Protein AF-A0A7C4ZQZ3-F1 (afdb_monomer_lite)

Foldseek 3Di:
DDPLLVVLVVVCVVVVVLPPDLVVLVVVLVVLVVLLVVLVCVVVVVDDDHRPNVVSVVSNVSSVSSSCVNVVHPVVVVVVVVVVVVCVVQPDVNNVVVVVVVVVVVVVD

Sequence (109 aa):
MNELQARVRRFDRERGWNRVRPEHTLLHLFEELGEVARELLRDAGYKEGAARLTEELADAGLLLFKLADQLNVDLERAMLDKLAQNERRFPPPESREALERYLERNDED

Secondary structure (DSSP, 8-state):
--HHHHHHHHHHHHTTGGGS-HHHHHHHHHHHHHHHHHHHHHHTTSSSS---HHHHHHHHHHHHHHHHHHTT--HHHHHHHHHHHHHHHS-HHHHHHHHHHHHHHHS--

InterPro domains:
  IPR004518 NTP pyrophosphohydrolase MazG-like domain [PF03819] (22-89)
  IPR052555 dCTP Pyrophosphatase [PTHR46523] (2-104)

Organism: NCBI:txid187137

pLDDT: mean 94.87, std 7.84, range [43.44, 98.69]

Radius of gyration: 18.04 Å; chains: 1; bounding box: 37×35×43 Å

Structure (mmCIF, N/CA/C/O backbone):
data_AF-A0A7C4ZQZ3-F1
#
_entry.id   AF-A0A7C4ZQZ3-F1
#
loop_
_atom_site.group_PDB
_atom_site.id
_atom_site.type_symbol
_atom_site.label_atom_id
_atom_site.label_alt_id
_atom_site.label_comp_id
_atom_site.label_asym_id
_atom_site.label_entity_id
_atom_site.label_seq_id
_atom_site.pdbx_PDB_ins_code
_atom_site.Cartn_x
_atom_site.Cartn_y
_atom_site.Cartn_z
_atom_site.occupancy
_atom_site.B_iso_or_equiv
_atom_site.auth_seq_id
_atom_site.auth_comp_id
_atom_site.auth_asym_id
_atom_site.auth_atom_id
_atom_site.pdbx_PDB_model_num
ATOM 1 N N . MET A 1 1 ? -8.616 -16.344 -0.912 1.00 70.94 1 MET A N 1
ATOM 2 C CA . MET A 1 1 ? -8.389 -15.683 0.383 1.00 70.94 1 MET A CA 1
ATOM 3 C C . MET A 1 1 ? -7.134 -16.291 0.961 1.00 70.94 1 MET A C 1
ATOM 5 O O . MET A 1 1 ? -7.166 -17.471 1.302 1.00 70.94 1 MET A O 1
ATOM 9 N N . ASN A 1 2 ? -6.038 -15.540 0.992 1.00 88.38 2 ASN A N 1
ATOM 10 C CA . ASN A 1 2 ? -4.747 -16.076 1.416 1.00 88.38 2 ASN A CA 1
ATOM 11 C C . ASN A 1 2 ? -4.637 -16.217 2.947 1.00 88.38 2 ASN A C 1
ATOM 13 O O . ASN A 1 2 ? -5.481 -15.725 3.705 1.00 88.38 2 ASN A O 1
ATOM 17 N N . GLU A 1 3 ? -3.598 -16.919 3.403 1.00 93.44 3 GLU A N 1
ATOM 18 C CA . GLU A 1 3 ? -3.376 -17.205 4.827 1.00 93.44 3 GLU A CA 1
ATOM 19 C C . GLU A 1 3 ? -3.222 -15.922 5.658 1.00 93.44 3 GLU A C 1
ATOM 21 O O . GLU A 1 3 ? -3.779 -15.811 6.755 1.00 93.44 3 GLU A O 1
ATOM 26 N N . LEU A 1 4 ? -2.515 -14.926 5.117 1.00 94.06 4 LEU A N 1
ATOM 27 C CA . LEU A 1 4 ? -2.272 -13.658 5.796 1.00 94.06 4 LEU A CA 1
ATOM 28 C C . LEU A 1 4 ? -3.570 -12.868 6.004 1.00 94.06 4 LEU A C 1
ATOM 30 O O . LEU A 1 4 ? -3.864 -12.468 7.128 1.00 94.06 4 LEU A O 1
ATOM 34 N N . GLN A 1 5 ? -4.390 -12.707 4.967 1.00 95.06 5 GLN A N 1
ATOM 35 C CA . GLN A 1 5 ? -5.667 -12.001 5.047 1.00 95.06 5 GLN A CA 1
ATOM 36 C C . GLN A 1 5 ? -6.633 -12.710 6.009 1.00 95.06 5 GLN A C 1
ATOM 38 O O . GLN A 1 5 ? -7.310 -12.058 6.805 1.00 95.06 5 GLN A O 1
ATOM 43 N N . ALA A 1 6 ? -6.642 -14.049 6.025 1.00 96.00 6 ALA A N 1
ATOM 44 C CA . ALA A 1 6 ? -7.409 -14.824 7.001 1.00 96.00 6 ALA A CA 1
ATOM 45 C C . ALA A 1 6 ? -6.920 -14.605 8.447 1.00 96.00 6 ALA A C 1
ATOM 47 O O . ALA A 1 6 ? -7.729 -14.506 9.377 1.00 96.00 6 ALA A O 1
ATOM 48 N N . ARG A 1 7 ? -5.602 -14.496 8.654 1.00 97.38 7 ARG A N 1
ATOM 49 C CA . ARG A 1 7 ? -5.004 -14.183 9.959 1.00 97.38 7 ARG A CA 1
ATOM 50 C C . ARG A 1 7 ? -5.335 -12.760 10.412 1.00 97.38 7 ARG A C 1
ATOM 52 O O . ARG A 1 7 ? -5.697 -12.596 11.577 1.00 97.38 7 ARG A O 1
ATOM 59 N N . VAL A 1 8 ? -5.286 -11.777 9.510 1.00 96.94 8 VAL A N 1
ATOM 60 C CA . VAL A 1 8 ? -5.698 -10.385 9.769 1.00 96.94 8 VAL A CA 1
ATOM 61 C C . VAL A 1 8 ? -7.166 -10.338 10.180 1.00 96.94 8 VAL A C 1
ATOM 63 O O . VAL A 1 8 ? -7.476 -9.845 11.260 1.00 96.94 8 VAL A O 1
ATOM 66 N N . ARG A 1 9 ? -8.065 -10.956 9.402 1.00 96.56 9 ARG A N 1
ATOM 67 C CA . ARG A 1 9 ? -9.496 -11.059 9.735 1.00 96.56 9 ARG A CA 1
ATOM 68 C C . ARG A 1 9 ? -9.724 -11.609 11.143 1.00 96.56 9 ARG A C 1
ATOM 70 O O . ARG A 1 9 ? -10.566 -11.094 11.879 1.00 96.56 9 ARG A O 1
ATOM 77 N N . ARG A 1 10 ? -9.022 -12.687 11.513 1.00 97.94 10 ARG A N 1
ATOM 78 C CA . ARG A 1 10 ? -9.156 -13.301 12.842 1.00 97.94 10 ARG A CA 1
ATOM 79 C C . ARG A 1 10 ? -8.698 -12.341 13.940 1.00 97.94 10 ARG A C 1
ATOM 81 O O . ARG A 1 10 ? -9.454 -12.111 14.880 1.00 97.94 10 ARG A O 1
ATOM 88 N N . PHE A 1 11 ? -7.511 -11.758 13.783 1.00 97.06 11 PHE A N 1
ATOM 89 C CA . PHE A 1 11 ? -6.947 -10.783 14.716 1.00 97.06 11 PHE A CA 1
ATOM 90 C C . PHE A 1 11 ? -7.894 -9.596 14.956 1.00 97.06 11 PHE A C 1
ATOM 92 O O . PHE A 1 11 ? -8.096 -9.184 16.101 1.00 97.06 11 PHE A O 1
ATOM 99 N N . ASP A 1 12 ? -8.519 -9.100 13.887 1.00 96.81 12 ASP A N 1
ATOM 100 C CA . ASP A 1 12 ? -9.453 -7.975 13.920 1.00 96.81 12 ASP A CA 1
ATOM 101 C C . ASP A 1 12 ? -10.767 -8.337 14.637 1.00 96.81 12 ASP A C 1
ATOM 103 O O . ASP A 1 12 ? -11.282 -7.567 15.452 1.00 96.81 12 AS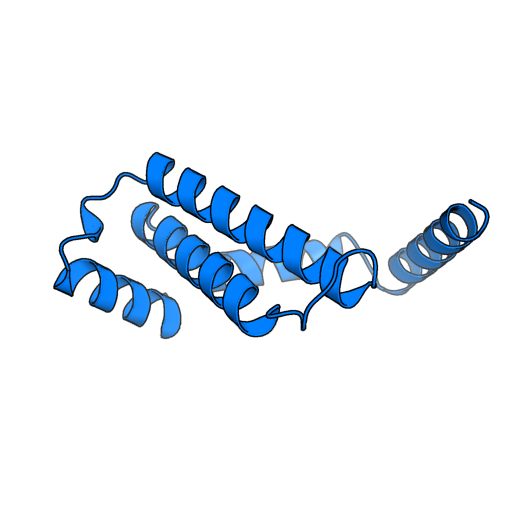P A O 1
ATOM 107 N N . ARG A 1 13 ? -11.299 -9.541 14.384 1.00 97.25 13 ARG A N 1
ATOM 108 C CA . ARG A 1 13 ? -12.527 -10.045 15.026 1.00 97.25 13 ARG A CA 1
ATOM 109 C C . ARG A 1 13 ? -12.354 -10.297 16.517 1.00 97.25 13 ARG A C 1
ATOM 111 O O . ARG A 1 13 ? -13.248 -9.948 17.281 1.00 97.25 13 ARG A O 1
ATOM 118 N N . GLU A 1 14 ? -11.219 -10.850 16.938 1.00 98.38 14 GLU A N 1
ATOM 119 C CA . GLU A 1 14 ? -10.903 -11.077 18.359 1.00 98.38 14 GLU A 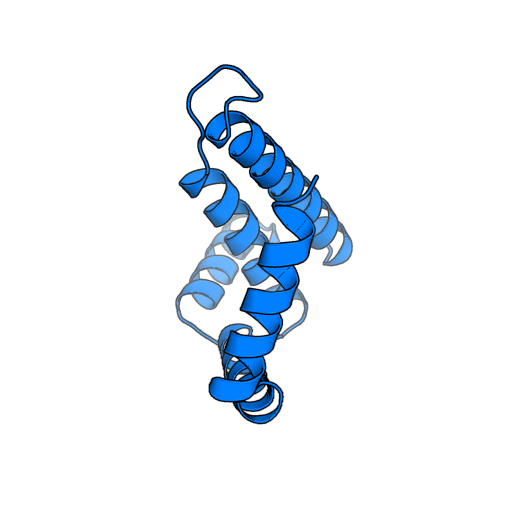CA 1
ATOM 120 C C . GLU A 1 14 ? -10.943 -9.780 19.186 1.00 98.38 14 GLU A C 1
ATOM 122 O O . GLU A 1 14 ? -11.224 -9.816 20.381 1.00 98.38 14 GLU A O 1
ATOM 127 N N . ARG A 1 15 ? -10.701 -8.629 18.546 1.00 97.88 15 ARG A N 1
ATOM 128 C CA . ARG A 1 15 ? -10.703 -7.296 19.173 1.00 97.88 15 ARG A CA 1
ATOM 129 C C . ARG A 1 15 ? -11.986 -6.502 18.911 1.00 97.88 15 ARG A C 1
ATOM 131 O O . ARG A 1 15 ? -12.117 -5.372 19.373 1.00 97.88 15 ARG A O 1
ATOM 138 N N . GLY A 1 16 ? -12.932 -7.060 18.152 1.00 97.19 16 GLY A N 1
ATOM 139 C CA . GLY A 1 16 ? -14.146 -6.362 17.715 1.00 97.19 16 GLY A CA 1
ATOM 140 C C . GLY A 1 16 ? -13.895 -5.221 16.720 1.00 97.19 16 GLY A C 1
ATOM 141 O O . GLY A 1 16 ? -14.799 -4.426 16.449 1.00 97.19 16 GLY A O 1
ATOM 142 N N . TRP A 1 17 ? -12.688 -5.130 16.159 1.00 97.25 17 TRP A N 1
ATOM 143 C CA . TRP A 1 17 ? -12.283 -4.083 15.218 1.00 97.25 17 TRP A CA 1
ATOM 144 C C . TRP A 1 17 ? -12.852 -4.279 13.817 1.00 97.25 17 TRP A C 1
ATOM 146 O O . TRP A 1 17 ? -12.904 -3.330 13.040 1.00 97.25 17 TRP A O 1
ATOM 156 N N . ASN A 1 18 ? -13.419 -5.452 13.538 1.00 94.50 18 ASN A N 1
ATOM 157 C CA . ASN A 1 18 ? -14.195 -5.717 12.328 1.00 94.50 18 ASN A CA 1
ATOM 158 C C . ASN A 1 18 ? -15.466 -4.842 12.202 1.00 94.50 18 ASN A C 1
ATOM 160 O O . ASN A 1 18 ? -16.180 -4.938 11.208 1.00 94.50 18 ASN A O 1
ATOM 164 N N . ARG A 1 19 ? -15.793 -4.041 13.227 1.00 95.12 19 ARG A N 1
ATOM 165 C CA . ARG A 1 19 ? -16.873 -3.039 13.226 1.00 95.12 19 ARG A CA 1
ATOM 166 C C . ARG A 1 19 ? -16.413 -1.663 12.737 1.00 95.12 19 ARG A C 1
ATOM 168 O O . ARG A 1 19 ? -17.254 -0.791 12.527 1.00 95.12 19 ARG A O 1
ATOM 175 N N . VAL A 1 20 ? -15.103 -1.450 12.596 1.00 97.44 20 VAL A N 1
ATOM 176 C CA . VAL A 1 20 ? -14.552 -0.238 11.986 1.00 97.44 20 VAL A CA 1
ATOM 177 C C . VAL A 1 20 ? -15.015 -0.181 10.534 1.00 97.44 20 VAL A C 1
ATOM 179 O O . VAL A 1 20 ? -15.051 -1.195 9.837 1.00 97.44 20 VAL A O 1
ATOM 182 N N . ARG A 1 21 ? -15.400 1.014 10.094 1.00 98.31 21 ARG A N 1
ATOM 183 C CA . ARG A 1 21 ? -15.847 1.265 8.728 1.00 98.31 21 ARG A CA 1
ATOM 184 C C . ARG A 1 21 ? -14.677 1.226 7.729 1.00 98.31 21 ARG A C 1
ATOM 186 O O . ARG A 1 21 ? -13.596 1.703 8.086 1.00 98.31 21 ARG A O 1
ATOM 193 N N . PRO A 1 22 ? -14.888 0.758 6.483 1.00 98.31 22 PRO A N 1
ATOM 194 C CA . PRO A 1 22 ? -13.842 0.739 5.457 1.00 98.31 22 PRO A CA 1
ATOM 195 C C . PRO A 1 22 ? -13.209 2.112 5.214 1.00 98.31 22 PRO A C 1
ATOM 197 O O . PRO A 1 22 ? -11.995 2.217 5.075 1.00 98.31 22 PRO A O 1
ATOM 200 N N . GLU A 1 23 ? -14.004 3.186 5.236 1.00 98.50 23 GLU A N 1
ATOM 201 C CA . GLU A 1 23 ? -13.504 4.544 5.003 1.00 98.50 23 GLU A CA 1
ATOM 202 C C . GLU A 1 23 ? -12.536 4.987 6.105 1.00 98.50 23 GLU A C 1
ATOM 204 O O . GLU A 1 23 ? -11.554 5.659 5.821 1.00 98.50 23 GLU A O 1
ATOM 209 N N . HIS A 1 24 ? -12.759 4.562 7.352 1.00 98.50 24 HIS A N 1
ATOM 210 C CA . HIS A 1 24 ? -11.831 4.846 8.450 1.00 98.50 24 HIS A CA 1
ATOM 211 C C . HIS A 1 24 ? -10.564 3.990 8.354 1.00 98.50 24 HIS A C 1
ATOM 213 O O . HIS A 1 24 ? -9.478 4.462 8.657 1.00 98.50 24 HIS A O 1
ATOM 219 N N . THR A 1 25 ? -10.677 2.739 7.896 1.00 98.38 25 THR A N 1
ATOM 220 C CA . THR A 1 25 ? -9.498 1.891 7.646 1.00 98.38 25 THR A CA 1
ATOM 221 C C . THR A 1 25 ? -8.632 2.454 6.517 1.00 98.38 25 THR A C 1
ATOM 223 O O . THR A 1 25 ? -7.412 2.431 6.630 1.00 98.38 25 THR A O 1
ATOM 226 N N . LEU A 1 26 ? -9.240 3.035 5.478 1.00 98.69 26 LEU A N 1
ATOM 227 C CA . LEU A 1 26 ? -8.508 3.767 4.443 1.00 98.69 26 LEU A CA 1
ATOM 228 C C . LEU A 1 26 ? -7.790 5.004 5.004 1.00 98.69 26 LEU A C 1
ATOM 230 O O . LEU A 1 26 ? -6.656 5.262 4.618 1.00 98.69 26 LEU A O 1
ATOM 234 N N . LEU A 1 27 ? -8.423 5.758 5.909 1.00 98.62 27 LEU A N 1
ATOM 235 C CA . LEU A 1 27 ? -7.770 6.897 6.565 1.00 98.62 27 LEU A CA 1
ATOM 236 C C . LEU A 1 27 ? -6.542 6.456 7.370 1.00 98.62 27 LEU A C 1
ATOM 238 O O . LEU A 1 27 ? -5.480 7.040 7.192 1.00 98.62 27 LEU A O 1
ATOM 242 N N . HIS A 1 28 ? -6.650 5.384 8.158 1.00 98.25 28 HIS A N 1
ATOM 243 C CA . HIS A 1 28 ? -5.492 4.826 8.862 1.00 98.25 28 HIS A CA 1
ATOM 244 C C . HIS A 1 28 ? -4.405 4.346 7.896 1.00 98.25 28 HIS A C 1
ATOM 246 O O . HIS A 1 28 ? -3.230 4.589 8.128 1.00 98.25 28 HIS A O 1
ATOM 252 N N . LEU A 1 29 ? -4.771 3.741 6.759 1.00 98.62 29 LEU A N 1
ATOM 253 C CA . LEU A 1 29 ? -3.787 3.368 5.739 1.00 98.62 29 LEU A CA 1
ATOM 254 C C . LEU A 1 29 ? -3.021 4.593 5.212 1.00 98.62 29 LEU A C 1
ATOM 256 O O . LEU A 1 29 ? -1.816 4.510 4.992 1.00 98.62 29 LEU A O 1
ATOM 260 N N . PHE A 1 30 ? -3.689 5.733 5.018 1.00 98.62 30 PHE A N 1
ATOM 261 C CA . PHE A 1 30 ? -3.008 6.973 4.635 1.00 98.62 30 PHE A CA 1
ATOM 262 C C . PHE A 1 30 ? -2.058 7.491 5.718 1.00 98.62 30 PHE A C 1
ATOM 264 O O . PHE A 1 30 ? -1.007 8.031 5.374 1.00 98.62 30 PHE A O 1
ATOM 271 N N . GLU A 1 31 ? -2.409 7.330 6.994 1.00 98.44 31 GLU A N 1
ATOM 272 C CA . GLU A 1 31 ? -1.529 7.675 8.115 1.00 98.44 31 GLU A CA 1
ATOM 273 C C . GLU A 1 31 ? -0.236 6.848 8.048 1.00 98.44 31 GLU A C 1
ATOM 275 O O . GLU A 1 31 ? 0.841 7.446 7.989 1.00 98.44 31 GLU A O 1
ATOM 280 N N . GLU A 1 32 ? -0.336 5.520 7.894 1.00 98.44 32 GLU A N 1
ATOM 281 C CA . GLU A 1 32 ? 0.831 4.628 7.761 1.00 98.44 32 GLU A CA 1
ATOM 282 C C . GLU A 1 32 ? 1.663 4.921 6.506 1.00 98.44 32 GLU A C 1
ATOM 284 O O . GLU A 1 32 ? 2.890 4.924 6.534 1.00 98.44 32 GLU A O 1
ATOM 289 N N . LEU A 1 33 ? 1.033 5.260 5.377 1.00 98.56 33 LEU A N 1
ATOM 290 C CA . LEU A 1 33 ? 1.780 5.695 4.190 1.00 98.56 33 LEU A CA 1
ATOM 291 C C . LEU A 1 33 ? 2.545 7.010 4.438 1.00 98.56 33 LEU A C 1
ATOM 293 O O . LEU A 1 33 ? 3.619 7.225 3.872 1.00 98.56 33 LEU A O 1
ATOM 297 N N . GLY A 1 34 ? 2.021 7.881 5.302 1.00 98.31 34 GLY A N 1
ATOM 298 C CA . GLY A 1 34 ? 2.719 9.070 5.781 1.00 98.31 34 GLY A CA 1
ATOM 299 C C . GLY A 1 34 ? 3.901 8.744 6.700 1.00 98.31 34 GLY A C 1
ATOM 300 O O . GLY A 1 34 ? 4.914 9.445 6.652 1.00 98.31 34 GLY A O 1
ATOM 301 N N . GLU A 1 35 ? 3.799 7.694 7.518 1.00 98.06 35 GLU A N 1
ATOM 302 C CA . GLU A 1 35 ? 4.909 7.127 8.303 1.00 98.06 35 GLU A CA 1
ATOM 303 C C . GLU A 1 35 ? 6.006 6.607 7.364 1.00 98.06 35 GLU A C 1
ATOM 305 O O . GLU A 1 35 ? 7.152 7.053 7.445 1.00 98.06 35 GLU A O 1
ATOM 310 N N . VAL A 1 36 ? 5.642 5.780 6.377 1.00 98.44 36 VAL A N 1
ATOM 311 C CA . VAL A 1 36 ? 6.565 5.257 5.356 1.00 98.44 36 VAL A CA 1
ATOM 312 C C . VAL A 1 36 ? 7.305 6.394 4.651 1.00 98.44 36 VAL A C 1
ATOM 314 O O . VAL A 1 36 ? 8.529 6.353 4.520 1.00 98.44 36 VAL A O 1
ATOM 317 N N . ALA A 1 37 ? 6.596 7.451 4.244 1.00 98.00 37 ALA A N 1
ATOM 318 C CA . ALA A 1 37 ? 7.220 8.616 3.623 1.00 98.00 37 ALA A CA 1
ATOM 319 C C . ALA A 1 37 ? 8.209 9.326 4.568 1.00 98.00 37 ALA A C 1
ATOM 321 O O . ALA A 1 37 ? 9.270 9.778 4.135 1.00 98.00 37 ALA A O 1
ATOM 322 N N . ARG A 1 38 ? 7.897 9.421 5.869 1.00 97.25 38 ARG A N 1
ATOM 323 C CA . ARG A 1 38 ? 8.814 9.994 6.867 1.00 97.25 38 ARG A CA 1
ATOM 324 C C . ARG A 1 38 ? 10.071 9.146 7.039 1.00 97.25 38 ARG A C 1
ATOM 326 O O . ARG A 1 38 ? 11.152 9.730 7.124 1.00 97.25 38 ARG A O 1
ATOM 333 N N . GLU A 1 39 ? 9.942 7.824 7.074 1.00 97.75 39 GLU A N 1
ATOM 334 C CA . GLU A 1 39 ? 11.082 6.917 7.223 1.00 97.75 39 GLU A CA 1
ATOM 335 C C . GLU A 1 39 ? 11.948 6.867 5.958 1.00 97.75 39 GLU A C 1
ATOM 337 O O . GLU A 1 39 ? 13.169 6.840 6.079 1.00 97.75 39 GLU A O 1
ATOM 342 N N . LEU A 1 40 ? 11.365 6.984 4.758 1.00 97.56 40 LEU A N 1
ATOM 343 C CA . LEU A 1 40 ? 12.131 7.146 3.512 1.00 97.56 40 LEU A CA 1
ATOM 344 C C . LEU A 1 40 ? 12.984 8.422 3.528 1.00 97.56 40 LEU A C 1
ATOM 346 O O . LEU A 1 40 ? 14.131 8.407 3.094 1.00 97.56 40 LEU A O 1
ATOM 350 N N . LEU A 1 41 ? 12.458 9.527 4.068 1.00 97.44 41 LEU A N 1
ATOM 351 C CA . LEU A 1 41 ? 13.237 10.762 4.214 1.00 97.44 41 LEU A CA 1
ATOM 352 C C . LEU A 1 41 ? 14.388 10.620 5.221 1.00 97.44 41 LEU A C 1
ATOM 354 O O . LEU A 1 41 ? 15.412 11.278 5.051 1.00 97.44 41 LEU A O 1
A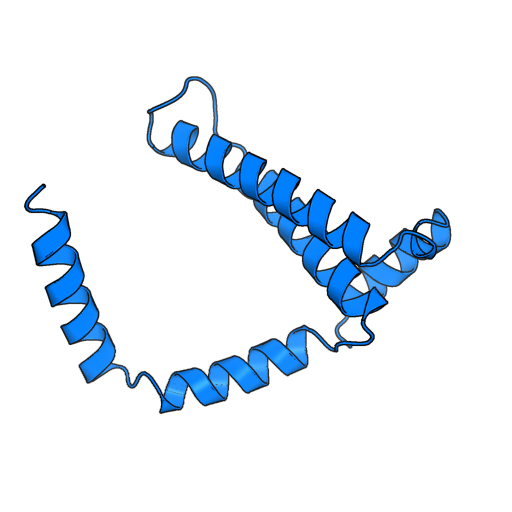TOM 358 N N . ARG A 1 42 ? 14.240 9.791 6.263 1.00 96.69 42 ARG A N 1
ATOM 359 C CA . ARG A 1 42 ? 15.349 9.452 7.174 1.00 96.69 42 ARG A CA 1
ATOM 360 C C . ARG A 1 42 ? 16.396 8.597 6.475 1.00 96.69 42 ARG A C 1
ATOM 362 O O . ARG A 1 42 ? 17.576 8.912 6.562 1.00 96.69 42 ARG A O 1
ATOM 369 N N . ASP A 1 43 ? 15.960 7.564 5.757 1.00 96.19 43 ASP A N 1
ATOM 370 C CA . ASP A 1 43 ? 16.839 6.655 5.011 1.00 96.19 43 ASP A CA 1
ATOM 371 C C . ASP A 1 43 ? 17.677 7.409 3.965 1.00 96.19 43 ASP A C 1
ATOM 373 O O . ASP A 1 43 ? 18.883 7.210 3.856 1.00 96.19 43 ASP A O 1
ATOM 377 N N . ALA A 1 44 ? 17.063 8.382 3.289 1.00 96.00 44 ALA A N 1
ATOM 378 C CA . ALA A 1 44 ? 17.730 9.274 2.343 1.00 96.00 44 ALA A CA 1
ATOM 379 C C . ALA A 1 44 ? 18.570 10.396 2.999 1.00 96.00 44 ALA A C 1
ATOM 381 O O . ALA A 1 44 ? 19.123 11.241 2.298 1.00 96.00 44 ALA A O 1
ATOM 382 N N . GLY A 1 45 ? 18.671 10.444 4.332 1.00 95.56 45 GLY A N 1
ATOM 383 C CA . GLY A 1 45 ? 19.507 11.404 5.061 1.00 95.56 45 GLY A CA 1
ATOM 384 C C . GLY A 1 45 ? 18.929 12.818 5.201 1.00 95.56 45 GLY A C 1
ATOM 385 O O . GLY A 1 45 ? 19.604 13.702 5.725 1.00 95.56 45 GLY A O 1
ATOM 386 N N . TYR A 1 46 ? 17.679 13.055 4.794 1.00 94.81 46 TYR A N 1
ATOM 387 C CA . TYR A 1 46 ? 17.003 14.351 4.962 1.00 94.81 46 TYR A CA 1
ATOM 388 C C . TYR A 1 46 ? 16.470 14.582 6.383 1.00 94.81 46 TYR A C 1
ATOM 390 O O . TYR A 1 46 ? 16.037 15.688 6.715 1.00 94.81 46 TYR A O 1
ATOM 398 N N . LYS A 1 47 ? 16.450 13.544 7.224 1.00 91.50 47 LYS A N 1
ATOM 399 C CA . LYS A 1 47 ? 15.995 13.600 8.618 1.00 91.50 47 LYS A CA 1
ATOM 400 C C . LYS A 1 47 ? 16.913 12.783 9.517 1.00 91.50 47 LYS A C 1
ATOM 402 O O . LYS A 1 47 ? 17.446 11.763 9.101 1.00 91.50 47 LYS A O 1
ATOM 407 N N . GLU A 1 48 ? 17.042 13.211 10.768 1.00 90.69 48 GLU A N 1
ATOM 408 C CA . GLU A 1 48 ? 17.819 12.491 11.777 1.00 90.69 48 GLU A CA 1
ATOM 409 C C . GLU A 1 48 ? 17.102 11.220 12.270 1.00 90.69 48 GLU A C 1
ATOM 411 O O . GLU A 1 48 ? 15.866 11.149 12.315 1.00 90.69 48 GLU A O 1
ATOM 416 N N . GLY A 1 49 ? 17.901 10.244 12.709 1.00 93.00 49 GLY A N 1
ATOM 417 C CA . GLY A 1 49 ? 17.445 8.976 13.280 1.00 93.00 49 GLY A CA 1
ATOM 418 C C . GLY A 1 49 ? 17.519 7.798 12.306 1.00 93.00 49 GLY A C 1
ATOM 419 O O . GLY A 1 49 ? 17.610 7.973 11.095 1.00 93.00 49 GLY A O 1
ATOM 420 N N . ALA A 1 50 ? 17.493 6.581 12.852 1.00 92.44 50 ALA A N 1
ATOM 421 C CA . ALA A 1 50 ? 17.454 5.362 12.048 1.00 92.44 50 ALA A CA 1
ATOM 422 C C . ALA A 1 50 ? 16.060 5.171 11.431 1.00 92.44 50 ALA A C 1
ATOM 424 O O . ALA A 1 50 ? 15.054 5.324 12.128 1.00 92.44 50 ALA A O 1
ATOM 425 N N . ALA A 1 51 ? 16.017 4.818 10.146 1.00 95.38 51 ALA A N 1
ATOM 426 C CA . ALA A 1 51 ? 14.775 4.532 9.443 1.00 95.38 51 ALA A CA 1
ATOM 427 C C . ALA A 1 51 ? 14.164 3.195 9.903 1.00 95.38 51 ALA A C 1
ATOM 429 O O . ALA A 1 51 ? 14.866 2.192 10.046 1.00 95.38 51 ALA A O 1
ATOM 430 N N . ARG A 1 52 ? 12.843 3.164 10.094 1.00 95.94 52 ARG A N 1
ATOM 431 C CA . ARG A 1 52 ? 12.063 1.977 10.498 1.00 95.94 52 ARG A CA 1
ATOM 432 C C . ARG A 1 52 ? 11.170 1.446 9.377 1.00 95.94 52 ARG A C 1
ATOM 434 O O . ARG A 1 52 ? 10.061 0.986 9.614 1.00 95.94 52 ARG A O 1
ATOM 441 N N . LEU A 1 53 ? 11.670 1.471 8.143 1.00 96.44 53 LEU A N 1
ATOM 442 C CA . LEU A 1 53 ? 10.894 1.140 6.940 1.00 96.44 53 LEU A CA 1
ATOM 443 C C . LEU A 1 53 ? 10.177 -0.212 7.008 1.00 96.44 53 LEU A C 1
ATOM 445 O O . LEU A 1 53 ? 9.036 -0.313 6.574 1.00 96.44 53 LEU A O 1
ATOM 449 N N . THR A 1 54 ? 10.819 -1.244 7.562 1.00 97.56 54 THR A N 1
ATOM 450 C CA . THR A 1 54 ? 10.210 -2.578 7.682 1.00 97.56 54 THR A CA 1
ATOM 451 C C . THR A 1 54 ? 8.934 -2.567 8.525 1.00 97.56 54 THR A C 1
ATOM 453 O O . THR A 1 54 ? 7.997 -3.286 8.194 1.00 97.56 54 THR A O 1
ATOM 456 N N . GLU A 1 55 ? 8.907 -1.780 9.604 1.00 97.38 55 GLU A N 1
ATOM 457 C CA . GLU A 1 55 ? 7.766 -1.674 10.521 1.00 97.38 55 GLU A CA 1
ATOM 458 C C . GLU A 1 55 ? 6.611 -0.941 9.827 1.00 97.38 55 GLU A C 1
ATOM 460 O O . GLU A 1 55 ? 5.557 -1.532 9.605 1.00 97.38 55 GLU A O 1
ATOM 465 N N . GLU A 1 56 ? 6.866 0.271 9.326 1.00 98.12 56 GLU A N 1
ATOM 466 C CA . GLU A 1 56 ? 5.821 1.111 8.722 1.00 98.12 56 GLU A CA 1
ATOM 467 C C . GLU A 1 56 ? 5.250 0.497 7.421 1.00 98.12 56 GLU A C 1
ATOM 469 O O . GLU A 1 56 ? 4.055 0.588 7.131 1.00 98.12 56 GLU A O 1
ATOM 474 N N . LEU A 1 57 ? 6.080 -0.197 6.623 1.00 98.38 57 LEU A N 1
ATOM 475 C CA . LEU A 1 57 ? 5.602 -0.942 5.448 1.00 98.38 57 LEU A CA 1
ATOM 476 C C . LEU A 1 57 ? 4.715 -2.129 5.842 1.00 98.38 57 LEU A C 1
ATOM 478 O O . LEU A 1 57 ? 3.761 -2.446 5.123 1.00 98.38 57 LEU A O 1
ATOM 482 N N . ALA A 1 58 ? 5.028 -2.803 6.953 1.00 98.06 58 ALA A N 1
ATOM 483 C CA . ALA A 1 58 ? 4.209 -3.898 7.453 1.00 98.06 58 ALA A CA 1
ATOM 484 C C . ALA A 1 58 ? 2.857 -3.382 7.959 1.00 98.06 58 ALA A C 1
ATOM 486 O O . ALA A 1 58 ? 1.834 -3.983 7.623 1.00 98.06 58 ALA A O 1
ATOM 487 N N . ASP A 1 59 ? 2.831 -2.258 8.675 1.00 98.25 59 ASP A N 1
ATOM 488 C CA . ASP A 1 59 ? 1.599 -1.650 9.184 1.00 98.25 59 ASP A CA 1
ATOM 489 C C . ASP A 1 59 ? 0.683 -1.180 8.046 1.00 98.25 59 ASP A C 1
ATOM 491 O O . ASP A 1 59 ? -0.489 -1.581 7.980 1.00 98.25 59 ASP A O 1
ATOM 495 N N . ALA A 1 60 ? 1.232 -0.475 7.050 1.00 98.44 60 ALA A N 1
ATOM 496 C CA . ALA A 1 60 ? 0.501 -0.127 5.831 1.00 98.44 60 ALA A CA 1
ATOM 497 C C . ALA A 1 60 ? -0.027 -1.381 5.103 1.00 98.44 60 ALA A C 1
ATOM 499 O O . ALA A 1 60 ? -1.187 -1.441 4.679 1.00 98.44 60 ALA A O 1
ATOM 500 N N . GLY A 1 61 ? 0.799 -2.426 4.992 1.00 97.75 61 GLY A N 1
ATOM 501 C CA . GLY A 1 61 ? 0.404 -3.701 4.397 1.00 97.75 61 GLY A CA 1
ATOM 502 C C . GLY A 1 61 ? -0.775 -4.353 5.128 1.00 97.75 61 GLY A C 1
ATOM 503 O O . GLY A 1 61 ? -1.760 -4.742 4.496 1.00 97.75 61 GLY A O 1
ATOM 504 N N . LEU A 1 62 ? -0.717 -4.444 6.458 1.00 97.62 62 LEU A N 1
ATOM 505 C CA . LEU A 1 62 ? -1.772 -5.035 7.286 1.00 97.62 62 LEU A CA 1
ATOM 506 C C . LEU A 1 62 ? -3.098 -4.277 7.152 1.00 97.62 62 LEU A C 1
ATOM 508 O O . LEU A 1 62 ? -4.152 -4.912 7.041 1.00 97.62 62 LEU A O 1
ATOM 512 N N . LEU A 1 63 ? -3.060 -2.943 7.098 1.00 97.94 63 LEU A N 1
ATOM 513 C CA . LEU A 1 63 ? -4.255 -2.129 6.875 1.00 97.94 63 LEU A CA 1
ATOM 514 C C . LEU A 1 63 ? -4.841 -2.314 5.474 1.00 97.94 63 LEU A C 1
ATOM 516 O O . LEU A 1 63 ? -6.064 -2.375 5.340 1.00 97.94 63 LEU A O 1
ATOM 520 N N . LEU A 1 64 ? -4.011 -2.492 4.443 1.00 98.12 64 LEU A N 1
ATOM 521 C CA . LEU A 1 64 ? -4.496 -2.828 3.103 1.00 98.12 64 LEU A CA 1
ATOM 522 C C . LEU A 1 64 ? -5.183 -4.205 3.076 1.00 98.12 64 LEU A C 1
ATOM 524 O O . LEU A 1 64 ? -6.267 -4.341 2.504 1.00 98.12 64 LEU A O 1
ATOM 528 N N . PHE A 1 65 ? -4.606 -5.215 3.737 1.00 97.31 65 PHE A N 1
ATOM 529 C CA . PHE A 1 65 ? -5.234 -6.535 3.880 1.00 97.31 65 PHE A CA 1
ATOM 530 C C . PHE A 1 65 ? -6.557 -6.470 4.651 1.00 97.31 65 PHE A C 1
ATOM 532 O O . PHE A 1 65 ? -7.533 -7.115 4.259 1.00 97.31 65 PHE A O 1
ATOM 539 N N . LYS A 1 66 ? -6.617 -5.673 5.723 1.00 97.25 66 LYS A N 1
ATOM 540 C CA . LYS A 1 66 ? -7.850 -5.423 6.480 1.00 97.25 66 LYS A CA 1
ATOM 541 C C . LYS A 1 66 ? -8.914 -4.748 5.615 1.00 97.25 66 LYS A C 1
ATOM 543 O O . LYS A 1 66 ? -10.061 -5.192 5.611 1.00 97.25 66 LYS A O 1
ATOM 548 N N . LEU A 1 67 ? -8.540 -3.714 4.864 1.00 98.00 67 LEU A N 1
ATOM 549 C CA . LEU A 1 67 ? -9.450 -3.003 3.971 1.00 98.00 67 LEU A CA 1
ATOM 550 C C . LEU A 1 67 ? -10.012 -3.940 2.896 1.00 98.00 67 LEU A C 1
ATOM 552 O O . LEU A 1 67 ? -11.220 -3.962 2.661 1.00 98.00 67 LEU A O 1
ATOM 556 N N . ALA A 1 68 ? -9.158 -4.768 2.290 1.00 97.25 68 ALA A N 1
ATOM 557 C CA . ALA A 1 68 ? -9.594 -5.788 1.344 1.00 97.25 68 ALA A CA 1
ATOM 558 C C . ALA A 1 68 ? -10.578 -6.780 1.985 1.00 97.25 68 ALA A C 1
ATOM 560 O O . ALA A 1 68 ? -11.587 -7.125 1.371 1.00 97.25 68 ALA A O 1
ATOM 561 N N . ASP A 1 69 ? -10.339 -7.192 3.236 1.00 95.94 69 ASP A N 1
ATOM 562 C CA . ASP A 1 69 ? -11.257 -8.062 3.973 1.00 95.94 69 ASP A CA 1
ATOM 563 C C . ASP A 1 69 ? -12.635 -7.423 4.190 1.00 95.94 69 ASP A C 1
ATOM 565 O O . ASP A 1 69 ? -13.653 -8.051 3.898 1.00 95.94 69 ASP A O 1
ATOM 569 N N . GLN A 1 70 ? -12.679 -6.162 4.633 1.00 96.50 70 GLN A N 1
ATOM 570 C CA . GLN A 1 70 ? -13.927 -5.418 4.838 1.00 96.50 70 GLN A CA 1
ATOM 571 C C . GLN A 1 70 ? -14.730 -5.244 3.540 1.00 96.50 70 GLN A C 1
ATOM 573 O O . GLN A 1 70 ? -15.961 -5.205 3.573 1.00 96.50 70 GLN A O 1
ATOM 578 N N . LEU A 1 71 ? -14.040 -5.152 2.400 1.00 96.75 71 LEU A N 1
ATOM 579 C CA . LEU A 1 71 ? -14.636 -5.001 1.072 1.00 96.75 71 LEU A CA 1
ATOM 580 C C . LEU A 1 71 ? -14.919 -6.341 0.371 1.00 96.75 71 LEU A C 1
ATOM 582 O O . LEU A 1 71 ? -15.402 -6.343 -0.760 1.00 96.75 71 LEU A O 1
ATOM 586 N N . ASN A 1 72 ? -14.665 -7.476 1.031 1.00 95.50 72 ASN A N 1
ATOM 587 C CA . ASN A 1 72 ? -14.795 -8.824 0.465 1.00 95.50 72 ASN A CA 1
ATOM 588 C C . ASN A 1 72 ? -13.960 -9.039 -0.812 1.00 95.50 72 ASN A C 1
ATOM 590 O O . ASN A 1 72 ? -14.374 -9.749 -1.729 1.00 95.50 72 ASN A O 1
ATOM 594 N N . VAL A 1 73 ? -12.772 -8.439 -0.864 1.00 96.69 73 VAL A N 1
ATOM 595 C CA . VAL A 1 73 ? -11.808 -8.592 -1.956 1.00 96.69 73 VAL A CA 1
ATOM 596 C C . VAL A 1 73 ? -10.770 -9.640 -1.570 1.00 96.69 73 VAL A C 1
ATOM 598 O O . VAL A 1 73 ? -10.145 -9.551 -0.516 1.00 96.69 73 VAL A O 1
ATOM 601 N N . ASP A 1 74 ? -10.553 -10.624 -2.441 1.00 96.75 74 ASP A N 1
ATOM 602 C CA . ASP A 1 74 ? -9.409 -11.533 -2.346 1.00 96.75 74 ASP A CA 1
ATOM 603 C C . ASP A 1 74 ? -8.162 -10.821 -2.882 1.00 96.75 74 ASP A C 1
ATOM 605 O O . ASP A 1 74 ? -7.929 -10.793 -4.094 1.00 96.75 74 ASP A O 1
ATOM 609 N N . LEU A 1 75 ? -7.409 -10.166 -1.990 1.00 96.81 75 LEU A N 1
ATOM 610 C CA . LEU A 1 75 ? -6.373 -9.214 -2.393 1.00 96.81 75 LEU A CA 1
ATOM 611 C C . LEU A 1 75 ? -5.257 -9.883 -3.193 1.00 96.81 75 LEU A C 1
ATOM 613 O O . LEU A 1 75 ? -4.853 -9.370 -4.231 1.00 96.81 75 LEU A O 1
ATOM 617 N N . GLU A 1 76 ? -4.800 -11.051 -2.747 1.00 96.38 76 GLU A N 1
ATOM 618 C CA . GLU A 1 76 ? -3.764 -11.812 -3.446 1.00 96.38 76 GLU A CA 1
ATOM 619 C C . GLU A 1 76 ? -4.200 -12.176 -4.861 1.00 96.38 76 GLU A C 1
ATOM 621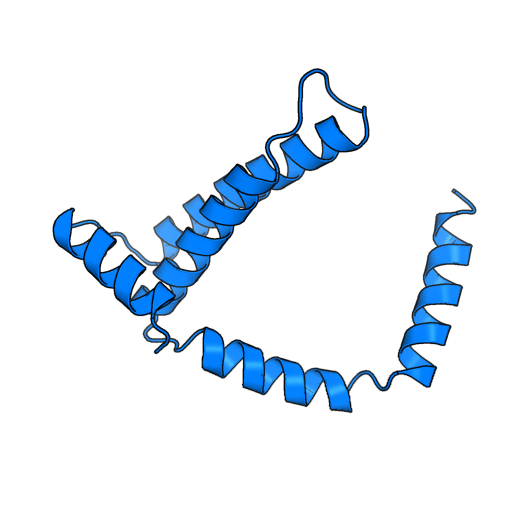 O O . GLU A 1 76 ? -3.469 -11.930 -5.820 1.00 96.38 76 GLU A O 1
ATOM 626 N N . ARG A 1 77 ? -5.424 -12.696 -5.012 1.00 97.00 77 ARG A N 1
ATOM 627 C CA . ARG A 1 77 ? -5.958 -13.026 -6.333 1.00 97.00 77 ARG A CA 1
ATOM 628 C C . ARG A 1 77 ? -6.045 -11.785 -7.220 1.00 97.00 77 ARG A C 1
ATOM 630 O O . ARG A 1 77 ? -5.607 -11.837 -8.367 1.00 97.00 77 ARG A O 1
ATOM 637 N N . ALA A 1 78 ? -6.553 -10.675 -6.684 1.00 97.12 78 ALA A N 1
ATOM 638 C CA . ALA A 1 78 ? -6.658 -9.413 -7.409 1.00 97.12 78 ALA A CA 1
ATOM 639 C C . ALA A 1 78 ? -5.283 -8.883 -7.854 1.00 97.12 78 ALA A C 1
ATOM 641 O O . ALA A 1 78 ? -5.141 -8.412 -8.983 1.00 97.12 78 ALA A O 1
ATOM 642 N N . MET A 1 79 ? -4.260 -8.998 -7.003 1.00 97.19 79 MET A N 1
ATOM 643 C CA . MET A 1 79 ? -2.885 -8.612 -7.328 1.00 97.19 79 MET A CA 1
ATOM 644 C C . MET A 1 79 ? -2.273 -9.517 -8.399 1.00 97.19 79 MET A C 1
ATOM 646 O O . MET A 1 79 ? -1.657 -9.000 -9.327 1.00 97.19 79 MET A O 1
ATOM 650 N N . LEU A 1 80 ? -2.477 -10.835 -8.326 1.00 97.38 80 LEU A N 1
ATOM 651 C CA . LEU A 1 80 ? -2.004 -11.783 -9.342 1.00 97.38 80 LEU A CA 1
ATOM 652 C C . LEU A 1 80 ? -2.658 -11.527 -10.706 1.00 97.38 80 LEU A C 1
ATOM 654 O O . LEU A 1 80 ? -1.968 -11.452 -11.722 1.00 97.38 80 LEU A O 1
ATOM 658 N N . ASP A 1 81 ? -3.977 -11.324 -10.734 1.00 98.00 81 ASP A N 1
ATOM 659 C CA . ASP A 1 81 ? -4.700 -10.998 -11.967 1.00 98.00 81 ASP A CA 1
ATOM 660 C C . ASP A 1 81 ? -4.238 -9.644 -12.535 1.00 98.00 81 ASP A C 1
ATOM 662 O O . ASP A 1 81 ? -4.077 -9.492 -13.750 1.00 98.00 81 ASP A O 1
ATOM 666 N N . LYS A 1 82 ? -3.972 -8.659 -11.667 1.00 97.81 82 LYS A N 1
ATOM 667 C CA . LYS A 1 82 ? -3.425 -7.360 -12.071 1.00 97.81 82 LYS A CA 1
ATOM 668 C C . LYS A 1 82 ? -1.996 -7.471 -12.600 1.00 97.81 82 LYS A C 1
ATOM 670 O O . LYS A 1 82 ? -1.670 -6.799 -13.578 1.00 97.81 82 LYS A O 1
ATOM 675 N N . LEU A 1 83 ? -1.162 -8.313 -11.995 1.00 97.81 83 LEU A N 1
ATOM 676 C CA . LEU A 1 83 ? 0.209 -8.553 -12.433 1.00 97.81 83 LEU A CA 1
ATOM 677 C C . LEU A 1 83 ? 0.226 -9.162 -13.838 1.00 97.81 83 LEU A C 1
ATOM 679 O O . LEU A 1 83 ? 0.873 -8.607 -14.718 1.00 97.81 83 LEU A O 1
ATOM 683 N N . ALA A 1 84 ? -0.591 -10.187 -14.094 1.00 97.81 84 ALA A N 1
ATOM 684 C CA . ALA A 1 84 ? -0.719 -10.794 -15.421 1.00 97.81 84 ALA A CA 1
ATOM 685 C C . ALA A 1 84 ? -1.197 -9.797 -16.498 1.00 97.81 84 ALA A C 1
ATOM 687 O O . ALA A 1 84 ? -0.801 -9.871 -17.662 1.00 97.81 84 ALA A O 1
ATOM 688 N N . GLN A 1 85 ? -2.056 -8.838 -16.133 1.00 97.62 85 GLN A N 1
ATOM 689 C CA . GLN A 1 85 ? -2.438 -7.744 -17.034 1.00 97.62 85 GLN A CA 1
ATOM 690 C C . GLN A 1 85 ? -1.279 -6.772 -17.274 1.00 97.62 85 GLN A C 1
ATOM 692 O O . GLN A 1 85 ? -1.074 -6.329 -18.404 1.00 97.62 85 GLN A O 1
ATOM 697 N N . ASN A 1 86 ? -0.531 -6.430 -16.224 1.00 96.38 86 ASN A N 1
ATOM 698 C CA . ASN A 1 86 ? 0.607 -5.524 -16.310 1.00 96.38 86 ASN A CA 1
ATOM 699 C C . ASN A 1 86 ? 1.747 -6.125 -17.143 1.00 96.38 86 ASN A C 1
ATOM 701 O O . ASN A 1 86 ? 2.312 -5.403 -17.951 1.00 96.38 86 ASN A O 1
ATOM 705 N N . GLU A 1 87 ? 2.016 -7.427 -17.040 1.00 96.44 87 GLU A N 1
ATOM 706 C CA . GLU A 1 87 ? 3.003 -8.134 -17.874 1.00 96.44 87 GLU A CA 1
ATOM 707 C C . GLU A 1 87 ? 2.703 -8.004 -19.373 1.00 96.44 87 GLU A C 1
ATO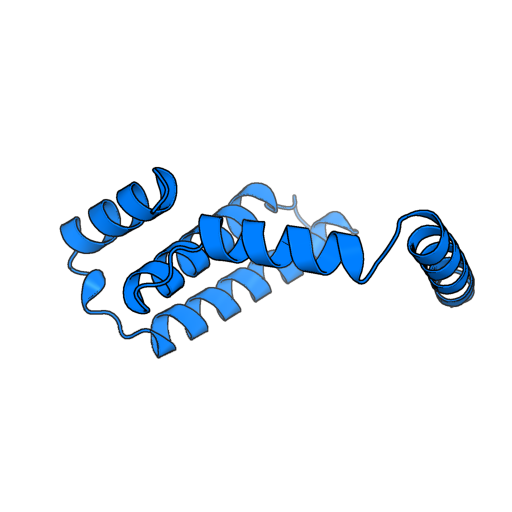M 709 O O . GLU A 1 87 ? 3.610 -7.875 -20.190 1.00 96.44 87 GLU A O 1
ATOM 714 N N . ARG A 1 88 ? 1.418 -7.990 -19.748 1.00 95.12 88 ARG A N 1
ATOM 715 C CA . ARG A 1 88 ? 0.989 -7.776 -21.140 1.00 95.12 88 ARG A CA 1
ATOM 716 C C . ARG A 1 88 ? 1.045 -6.308 -21.546 1.00 95.12 88 ARG A C 1
ATOM 718 O O . ARG A 1 88 ? 1.318 -6.001 -22.700 1.00 95.12 88 ARG A O 1
ATOM 725 N N . ARG A 1 89 ? 0.725 -5.404 -20.616 1.00 95.19 89 ARG A N 1
ATOM 726 C CA . ARG A 1 89 ? 0.685 -3.955 -20.856 1.00 95.19 89 ARG A CA 1
ATOM 727 C C . ARG A 1 89 ? 2.081 -3.330 -20.919 1.00 95.19 89 ARG A C 1
ATOM 729 O O . ARG A 1 89 ? 2.248 -2.329 -21.608 1.00 95.19 89 ARG A O 1
ATOM 736 N N . PHE A 1 90 ? 3.039 -3.893 -20.193 1.00 94.06 90 PHE A N 1
ATOM 737 C CA . PHE A 1 90 ? 4.393 -3.376 -20.017 1.00 94.06 90 PHE A CA 1
ATOM 738 C C . PHE A 1 90 ? 5.412 -4.484 -20.324 1.00 94.06 90 PHE A C 1
ATOM 740 O O . PHE A 1 90 ? 5.966 -5.088 -19.401 1.00 94.06 90 PHE A O 1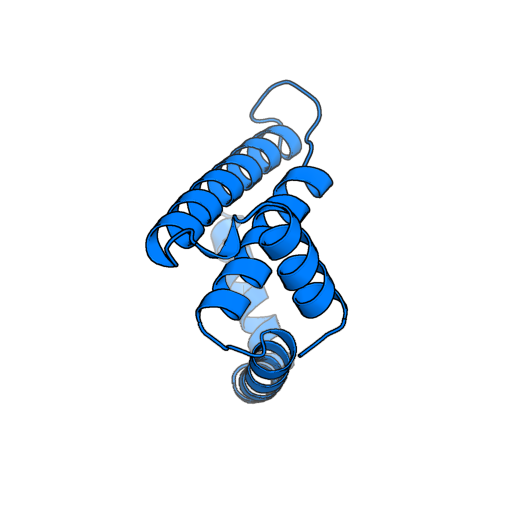
ATOM 747 N N . PRO A 1 91 ? 5.655 -4.803 -21.608 1.00 95.56 91 PRO A N 1
ATOM 748 C CA . PRO A 1 91 ? 6.612 -5.842 -21.949 1.00 95.56 91 PRO A CA 1
ATOM 749 C C . PRO A 1 91 ? 8.052 -5.395 -21.607 1.00 95.56 91 PRO A C 1
ATOM 751 O O . PRO A 1 91 ? 8.337 -4.191 -21.578 1.00 95.56 91 PRO A O 1
ATOM 754 N N . PRO A 1 92 ? 8.971 -6.329 -21.276 1.00 95.94 92 PRO A N 1
ATOM 755 C CA . PRO A 1 92 ? 10.267 -5.970 -20.696 1.00 95.94 92 PRO A CA 1
ATOM 756 C C . PRO A 1 92 ? 11.160 -5.052 -21.549 1.00 95.94 92 PRO A C 1
ATOM 758 O O . PRO A 1 92 ? 11.738 -4.141 -20.957 1.00 95.94 92 PRO A O 1
ATOM 761 N N . PRO A 1 93 ? 11.310 -5.244 -22.878 1.00 94.56 93 PRO A N 1
ATOM 762 C CA . PRO A 1 93 ? 12.161 -4.375 -23.694 1.00 94.56 93 PRO A CA 1
ATOM 763 C C . PRO A 1 93 ? 11.695 -2.916 -23.663 1.00 94.56 93 PRO A C 1
ATOM 765 O O . PRO A 1 93 ? 12.455 -2.035 -23.267 1.00 94.56 93 PRO A O 1
ATOM 768 N N . GLU A 1 94 ? 10.419 -2.669 -23.964 1.00 94.88 94 GLU A N 1
ATOM 769 C CA . GLU A 1 94 ? 9.849 -1.322 -24.020 1.00 94.88 94 GLU A CA 1
ATOM 770 C C . GLU A 1 94 ? 9.835 -0.658 -22.638 1.00 94.88 94 GLU A C 1
ATOM 772 O O . GLU A 1 94 ? 10.044 0.550 -22.517 1.00 94.88 94 GLU A O 1
ATOM 777 N N . SER A 1 95 ? 9.615 -1.450 -21.584 1.00 94.69 95 SER A N 1
ATOM 778 C CA . SER A 1 95 ? 9.603 -0.955 -20.205 1.00 94.69 95 SER A CA 1
ATOM 779 C C . SER A 1 95 ? 10.991 -0.534 -19.726 1.00 94.69 95 SER A C 1
ATOM 781 O O . SER A 1 95 ? 11.107 0.475 -19.033 1.00 94.69 95 SER A O 1
ATOM 783 N N . ARG A 1 96 ? 12.046 -1.270 -20.104 1.00 95.44 96 ARG A N 1
ATOM 784 C CA . ARG A 1 96 ? 13.436 -0.916 -19.770 1.00 95.44 96 ARG A CA 1
ATOM 785 C C . ARG A 1 96 ? 13.867 0.362 -20.477 1.00 95.44 96 ARG A C 1
ATOM 787 O O . ARG A 1 96 ? 14.334 1.276 -19.812 1.00 95.44 96 ARG A O 1
ATOM 794 N N . GLU A 1 97 ? 13.607 0.468 -21.778 1.00 95.19 97 GLU A N 1
ATOM 795 C CA . GLU A 1 97 ? 13.914 1.688 -22.533 1.00 95.19 97 GLU A CA 1
ATOM 796 C C . GLU A 1 97 ? 13.151 2.910 -21.997 1.00 95.19 97 GLU A C 1
ATOM 798 O O . GLU A 1 97 ? 13.666 4.027 -21.968 1.00 95.19 97 GLU A O 1
ATOM 803 N N . ALA A 1 98 ? 11.892 2.732 -21.582 1.00 93.38 98 ALA A N 1
ATOM 804 C CA . ALA A 1 98 ? 11.119 3.808 -20.969 1.00 93.38 98 ALA A CA 1
ATOM 805 C C . ALA A 1 98 ? 11.699 4.246 -19.616 1.00 93.38 98 ALA A C 1
ATOM 807 O O . ALA A 1 98 ? 11.682 5.442 -19.324 1.00 93.38 98 ALA A O 1
ATOM 808 N N . LEU A 1 99 ? 12.215 3.303 -18.820 1.00 95.19 99 LEU A N 1
ATOM 809 C CA . LEU A 1 99 ? 12.877 3.592 -17.551 1.00 95.19 99 LEU A CA 1
ATOM 810 C C . LEU A 1 99 ? 14.200 4.340 -17.756 1.00 95.19 99 LEU A C 1
ATOM 812 O O . LEU A 1 99 ? 14.422 5.330 -17.070 1.00 95.19 99 LEU A O 1
ATOM 816 N N . GLU A 1 100 ? 15.038 3.921 -18.706 1.00 95.44 100 GLU A N 1
ATOM 817 C CA . GLU A 1 100 ? 16.299 4.610 -19.033 1.00 95.44 100 GLU A CA 1
ATOM 818 C C . GLU A 1 100 ? 16.039 6.080 -19.384 1.00 95.44 100 GLU A C 1
ATOM 820 O O . GLU A 1 100 ? 16.572 6.977 -18.736 1.00 95.44 100 GLU A O 1
ATOM 825 N N . ARG A 1 101 ? 15.088 6.335 -20.294 1.00 93.44 101 ARG A N 1
ATOM 826 C CA . ARG A 1 101 ? 14.671 7.702 -20.659 1.00 93.44 101 ARG A CA 1
ATOM 827 C C . ARG A 1 101 ? 14.101 8.509 -19.491 1.00 93.44 101 ARG A C 1
ATOM 829 O O . ARG A 1 101 ? 14.127 9.737 -19.528 1.00 93.44 101 ARG A O 1
ATOM 836 N N . TYR A 1 102 ? 13.480 7.850 -18.512 1.00 92.88 102 TYR A N 1
ATOM 837 C CA . TYR A 1 102 ? 12.973 8.515 -17.313 1.00 92.88 102 TYR A CA 1
ATOM 838 C C . TYR A 1 102 ? 14.124 8.913 -16.387 1.00 92.88 102 TYR A C 1
ATOM 840 O O . TYR A 1 102 ? 14.148 10.052 -15.935 1.00 92.88 102 TYR A O 1
ATOM 848 N N . LEU A 1 103 ? 15.073 8.012 -16.128 1.00 93.88 103 LEU A N 1
ATOM 849 C CA . LEU A 1 103 ? 16.211 8.277 -15.244 1.00 93.88 103 LEU A CA 1
ATOM 850 C C . LEU A 1 103 ? 17.122 9.368 -15.810 1.00 93.88 103 LEU A C 1
ATOM 852 O O . LEU A 1 103 ? 17.423 10.313 -15.093 1.00 93.88 103 LEU A O 1
ATOM 856 N N . GLU A 1 104 ? 17.428 9.326 -17.110 1.00 92.69 104 GLU A N 1
ATOM 857 C CA . GLU A 1 104 ? 18.213 10.373 -17.787 1.00 92.69 104 GLU A CA 1
ATOM 858 C C . GLU A 1 104 ? 17.639 11.780 -17.565 1.00 92.69 104 GLU A C 1
ATOM 860 O O . GLU A 1 104 ? 18.386 12.731 -17.397 1.00 92.69 104 GLU A O 1
ATOM 865 N N . ARG A 1 105 ? 16.308 11.919 -17.515 1.00 89.38 105 ARG A N 1
ATOM 866 C CA . ARG A 1 105 ? 15.649 13.214 -17.283 1.00 89.38 105 ARG A CA 1
ATOM 867 C C . ARG A 1 105 ? 15.651 13.667 -15.828 1.00 89.38 105 ARG A C 1
ATOM 869 O O . ARG A 1 105 ? 15.484 14.854 -15.597 1.00 89.38 105 ARG A O 1
ATOM 876 N N . ASN A 1 106 ? 15.721 12.741 -14.872 1.00 77.25 106 ASN A N 1
ATOM 877 C CA . ASN A 1 106 ? 15.655 13.061 -13.441 1.00 77.25 106 ASN A CA 1
ATOM 878 C C . ASN A 1 106 ? 17.045 13.150 -12.793 1.00 77.25 106 ASN A C 1
ATOM 880 O O . ASN A 1 106 ? 17.140 13.668 -11.690 1.00 77.25 106 ASN A O 1
ATOM 884 N N . ASP A 1 107 ? 18.097 12.659 -13.456 1.00 66.31 107 ASP A N 1
ATOM 885 C CA . ASP A 1 107 ? 19.494 12.854 -13.039 1.00 66.31 107 ASP A CA 1
ATOM 886 C C . ASP A 1 107 ? 20.068 14.212 -13.512 1.00 66.31 107 ASP A C 1
ATOM 888 O O . ASP A 1 107 ? 21.159 14.602 -13.095 1.00 66.31 107 ASP A O 1
ATOM 892 N N . GLU A 1 108 ? 19.360 14.932 -14.393 1.00 53.91 108 GLU A N 1
ATOM 893 C CA . GLU A 1 108 ? 19.740 16.269 -14.885 1.00 53.91 108 GLU A CA 1
ATOM 894 C C . GLU A 1 108 ? 19.258 17.434 -13.985 1.00 53.91 108 GLU A C 1
ATOM 896 O O . GLU A 1 108 ? 19.661 18.576 -14.227 1.00 53.91 108 GLU A O 1
ATOM 901 N N . ASP A 1 109 ? 18.459 17.152 -12.944 1.00 43.44 109 ASP A N 1
ATOM 902 C CA . ASP A 1 109 ? 17.939 18.107 -11.941 1.00 43.44 109 ASP A CA 1
ATOM 903 C C . ASP A 1 109 ? 18.639 17.958 -10.571 1.00 43.44 109 ASP A C 1
ATOM 905 O O . ASP A 1 109 ? 18.886 19.000 -9.911 1.00 43.44 109 ASP A O 1
#